Protein AF-A0A943TFS9-F1 (afdb_monomer_lite)

Structure (mmCIF, N/CA/C/O backbone):
data_AF-A0A943TFS9-F1
#
_entry.id   AF-A0A943TFS9-F1
#
loop_
_atom_site.group_PDB
_atom_site.id
_atom_site.type_symbol
_atom_site.label_atom_id
_atom_site.label_alt_id
_atom_site.label_comp_id
_atom_site.label_asym_id
_atom_site.label_entity_id
_atom_site.label_seq_id
_atom_site.pdbx_PDB_ins_code
_atom_site.Cartn_x
_atom_site.Cartn_y
_atom_site.Cartn_z
_atom_site.occupancy
_atom_site.B_iso_or_equiv
_atom_site.auth_seq_id
_atom_site.auth_comp_id
_atom_site.auth_asym_id
_atom_site.auth_atom_id
_atom_site.pdbx_PDB_model_num
ATOM 1 N N . MET A 1 1 ? 9.683 11.156 -28.772 1.00 62.50 1 MET A N 1
ATOM 2 C CA . MET A 1 1 ? 9.077 10.269 -27.764 1.00 62.50 1 MET A CA 1
ATOM 3 C C . MET A 1 1 ? 7.655 10.711 -27.452 1.00 62.50 1 MET A C 1
ATOM 5 O O . MET A 1 1 ? 6.777 9.865 -27.437 1.00 62.50 1 MET A O 1
ATOM 9 N N . ASP A 1 2 ? 7.411 12.013 -27.311 1.00 65.38 2 ASP A N 1
ATOM 10 C CA . ASP A 1 2 ? 6.083 12.577 -27.011 1.00 65.38 2 ASP A CA 1
ATOM 11 C C . ASP A 1 2 ? 4.994 12.104 -27.998 1.00 65.38 2 ASP A C 1
ATOM 13 O O . ASP A 1 2 ? 3.916 11.679 -27.593 1.00 65.38 2 ASP A O 1
ATOM 17 N N . SER A 1 3 ? 5.341 11.977 -29.285 1.00 72.06 3 SER A N 1
ATOM 18 C CA . SER A 1 3 ? 4.453 11.429 -30.320 1.00 72.06 3 SER A CA 1
ATOM 19 C C . SER A 1 3 ? 4.057 9.953 -30.141 1.00 72.06 3 SER A C 1
ATOM 21 O O . SER A 1 3 ? 3.018 9.548 -30.659 1.00 72.06 3 SER A O 1
ATOM 23 N N . ILE A 1 4 ? 4.856 9.135 -29.441 1.00 74.06 4 ILE A N 1
ATOM 24 C CA . ILE A 1 4 ? 4.541 7.720 -29.160 1.00 74.06 4 ILE A CA 1
ATOM 25 C C . ILE A 1 4 ? 3.377 7.645 -28.170 1.00 74.06 4 ILE A C 1
ATOM 27 O O . ILE A 1 4 ? 2.452 6.857 -28.368 1.00 74.06 4 ILE A O 1
ATOM 31 N N . PHE A 1 5 ? 3.396 8.500 -27.147 1.00 70.88 5 PHE A N 1
ATOM 32 C CA . PHE A 1 5 ? 2.339 8.579 -26.143 1.00 70.88 5 PHE A CA 1
ATOM 33 C C . PHE A 1 5 ? 1.088 9.268 -26.694 1.00 70.88 5 PHE A C 1
ATOM 35 O O . PHE A 1 5 ? -0.005 8.714 -26.574 1.00 70.88 5 PHE A O 1
ATOM 42 N N . GLU A 1 6 ? 1.241 10.394 -27.400 1.00 74.19 6 GLU A N 1
ATOM 43 C CA . GLU A 1 6 ? 0.126 11.111 -28.042 1.00 74.19 6 GLU A CA 1
ATOM 44 C C . GLU A 1 6 ? -0.644 10.228 -29.033 1.00 74.19 6 GLU A C 1
ATOM 46 O O . GLU A 1 6 ? -1.874 10.232 -29.059 1.00 74.19 6 GLU A O 1
ATOM 51 N N . LYS A 1 7 ? 0.071 9.422 -29.829 1.00 80.56 7 LYS A N 1
ATOM 52 C CA . LYS A 1 7 ? -0.532 8.515 -30.819 1.00 80.56 7 LYS A CA 1
ATOM 53 C C . LYS A 1 7 ? -0.856 7.127 -30.263 1.00 80.56 7 LYS A C 1
ATOM 55 O O . LYS A 1 7 ? -1.287 6.265 -31.026 1.00 80.56 7 LYS A O 1
ATOM 60 N N . ARG A 1 8 ? -0.657 6.893 -28.959 1.00 72.81 8 ARG A N 1
ATOM 61 C CA . ARG A 1 8 ? -0.873 5.600 -28.278 1.00 72.81 8 ARG A CA 1
ATOM 62 C C . ARG A 1 8 ? -0.138 4.421 -28.934 1.00 72.81 8 ARG A C 1
ATOM 64 O O . ARG A 1 8 ? -0.613 3.289 -28.908 1.00 72.81 8 ARG A O 1
ATOM 71 N N . LEU A 1 9 ? 1.044 4.663 -29.492 1.00 81.75 9 LEU A N 1
ATOM 72 C CA . LEU A 1 9 ? 1.883 3.654 -30.147 1.00 81.75 9 LEU A CA 1
ATOM 73 C C . LEU A 1 9 ? 2.786 2.927 -29.139 1.00 81.75 9 LEU A C 1
ATOM 75 O O . LEU A 1 9 ? 3.976 2.739 -29.375 1.00 81.75 9 LEU A O 1
ATOM 79 N N . LEU A 1 10 ? 2.223 2.524 -28.000 1.00 78.75 10 LEU A N 1
ATOM 80 C CA . LEU A 1 10 ? 2.970 1.995 -26.851 1.00 78.75 10 LEU A CA 1
ATOM 81 C C . LEU A 1 10 ? 3.773 0.725 -27.181 1.00 78.75 10 LEU A C 1
ATOM 83 O O . LEU A 1 10 ? 4.845 0.510 -26.627 1.00 78.75 10 LEU A O 1
ATOM 87 N N . ILE A 1 11 ? 3.320 -0.054 -28.168 1.00 80.81 11 ILE A N 1
ATOM 88 C CA . ILE A 1 11 ? 4.033 -1.226 -28.704 1.00 80.81 11 ILE A CA 1
ATOM 89 C C . ILE A 1 11 ? 5.438 -0.900 -29.241 1.00 80.81 11 ILE A C 1
ATOM 91 O O . ILE A 1 11 ? 6.271 -1.787 -29.393 1.00 80.81 11 ILE A O 1
ATOM 95 N N . LEU A 1 12 ? 5.726 0.374 -29.526 1.00 86.12 12 LEU A N 1
ATOM 96 C CA . LEU A 1 12 ? 7.039 0.823 -29.984 1.00 86.12 12 LEU A CA 1
ATOM 97 C C . LEU A 1 12 ? 8.022 1.089 -28.836 1.00 86.12 12 LEU A C 1
ATOM 99 O O . LEU A 1 12 ? 9.213 1.247 -29.102 1.00 86.12 12 LEU A O 1
ATOM 103 N N . LEU A 1 13 ? 7.562 1.146 -27.581 1.00 84.94 13 LEU A N 1
ATOM 104 C CA . LEU A 1 13 ? 8.415 1.426 -26.422 1.00 84.94 13 LEU A CA 1
ATOM 105 C C . LEU A 1 13 ? 9.492 0.345 -26.211 1.00 84.94 13 LEU A C 1
ATOM 107 O O . LEU A 1 13 ? 10.664 0.722 -26.137 1.00 84.94 13 LEU A O 1
ATOM 111 N N . PRO A 1 14 ? 9.174 -0.969 -26.237 1.00 85.88 14 PRO A N 1
ATOM 112 C CA . PRO A 1 14 ? 10.190 -2.023 -26.157 1.00 85.88 14 PRO A CA 1
ATOM 113 C C . PRO A 1 14 ? 11.252 -1.912 -27.261 1.00 85.88 14 PRO A C 1
ATOM 115 O O . PRO A 1 14 ? 12.450 -2.001 -27.002 1.00 85.88 14 PRO A O 1
ATOM 118 N N . TYR A 1 15 ? 10.826 -1.633 -28.498 1.00 87.19 15 TYR A N 1
ATOM 119 C CA . TYR A 1 15 ? 11.738 -1.447 -29.629 1.00 87.19 15 TYR A CA 1
ATOM 120 C C . TYR A 1 15 ? 12.644 -0.220 -29.449 1.00 87.19 15 TYR A C 1
ATOM 122 O O . TYR A 1 15 ? 13.832 -0.252 -29.783 1.00 87.19 15 TYR A O 1
ATOM 130 N N . HIS A 1 16 ? 12.100 0.869 -28.900 1.00 84.62 16 HIS A N 1
ATOM 131 C CA . HIS A 1 16 ? 12.854 2.095 -28.664 1.00 84.62 16 HIS A CA 1
ATOM 132 C C . HIS A 1 16 ? 14.015 1.875 -27.688 1.00 84.62 16 HIS A C 1
ATOM 134 O O . HIS A 1 16 ? 15.099 2.429 -27.903 1.00 84.62 16 HIS A O 1
ATOM 140 N N . ILE A 1 17 ? 13.788 1.048 -26.669 1.00 84.44 17 ILE A N 1
ATOM 141 C CA . ILE A 1 17 ? 14.788 0.625 -25.693 1.00 84.44 17 ILE A CA 1
ATOM 142 C C . ILE A 1 17 ? 15.797 -0.347 -26.311 1.00 84.44 17 ILE A C 1
ATOM 144 O O . ILE A 1 17 ? 17.005 -0.136 -26.201 1.00 84.44 17 ILE A O 1
ATOM 148 N N . LEU A 1 18 ? 15.324 -1.377 -27.014 1.00 85.25 18 LEU A N 1
ATOM 149 C CA . LEU A 1 18 ? 16.184 -2.413 -27.592 1.00 85.25 18 LEU A CA 1
ATOM 150 C C . LEU A 1 18 ? 17.233 -1.833 -28.555 1.00 85.25 18 LEU A C 1
ATOM 152 O O . LEU A 1 18 ? 18.357 -2.319 -28.635 1.00 85.25 18 LEU A O 1
ATOM 156 N N . ARG A 1 19 ? 16.921 -0.721 -29.230 1.00 86.00 19 ARG A N 1
ATOM 157 C CA . ARG A 1 19 ? 17.861 -0.003 -30.108 1.00 86.00 19 ARG A CA 1
ATOM 158 C C . ARG A 1 19 ? 19.191 0.367 -29.427 1.00 86.00 19 ARG A C 1
ATOM 160 O O . ARG A 1 19 ? 20.197 0.537 -30.119 1.00 86.00 19 ARG A O 1
ATOM 167 N N . TYR A 1 20 ? 19.217 0.506 -28.103 1.00 83.38 20 TYR A N 1
ATOM 168 C CA . TYR A 1 20 ? 20.430 0.825 -27.349 1.00 83.38 20 TYR A CA 1
ATOM 169 C C . TYR A 1 20 ? 21.359 -0.386 -27.133 1.00 83.38 20 TYR A C 1
ATOM 171 O O . TYR A 1 20 ? 22.524 -0.187 -26.794 1.00 83.38 20 TYR A O 1
ATOM 179 N N . GLU A 1 21 ? 20.916 -1.615 -27.408 1.00 82.56 21 GLU A N 1
ATOM 180 C CA . GLU A 1 21 ? 21.680 -2.858 -27.214 1.00 82.56 21 GLU A CA 1
ATOM 181 C C . GLU A 1 21 ? 23.039 -2.854 -27.925 1.00 82.56 21 GLU A C 1
ATOM 183 O O . GLU A 1 21 ? 24.086 -3.031 -27.301 1.00 82.56 21 GLU A O 1
ATOM 188 N N . SER A 1 22 ? 23.035 -2.602 -29.237 1.00 78.88 22 SER A N 1
ATOM 189 C CA . SER A 1 22 ? 24.259 -2.582 -30.052 1.00 78.88 22 SER A CA 1
ATOM 190 C C . SER A 1 22 ? 25.259 -1.526 -29.579 1.00 78.88 22 SER A C 1
ATOM 192 O O . SER A 1 22 ? 26.463 -1.652 -29.790 1.00 78.88 22 SER A O 1
ATOM 194 N N . PHE A 1 23 ? 24.770 -0.477 -28.925 1.00 76.62 23 PHE A N 1
ATOM 195 C CA . PHE A 1 23 ? 25.596 0.587 -28.392 1.00 76.62 23 PHE A CA 1
ATOM 196 C C . PHE A 1 23 ? 26.192 0.224 -27.026 1.00 76.62 23 PHE A C 1
ATOM 198 O O . PHE A 1 23 ? 27.392 0.410 -26.816 1.00 76.62 23 PHE A O 1
ATOM 205 N N . LEU A 1 24 ? 25.380 -0.331 -26.126 1.00 73.56 24 LEU A N 1
ATOM 206 C CA . LEU A 1 24 ? 25.802 -0.720 -24.782 1.00 73.56 24 LEU A CA 1
ATOM 207 C C . LEU A 1 24 ? 26.811 -1.873 -24.812 1.00 73.56 24 LEU A C 1
ATOM 209 O O . LEU A 1 24 ? 27.802 -1.823 -24.089 1.00 73.56 24 LEU A O 1
ATOM 213 N N . LYS A 1 25 ? 26.629 -2.849 -25.712 1.00 72.94 25 LYS A N 1
ATOM 214 C CA . LYS A 1 25 ? 27.545 -3.992 -25.876 1.00 72.94 25 LYS A CA 1
ATOM 215 C C . LYS A 1 25 ? 28.954 -3.606 -26.337 1.00 72.94 25 LYS A C 1
ATOM 217 O O . LYS A 1 25 ? 29.895 -4.343 -26.073 1.00 72.94 25 LYS A O 1
ATOM 222 N N . ASN A 1 26 ? 29.106 -2.474 -27.026 1.00 66.25 26 ASN A N 1
ATOM 223 C CA . ASN A 1 26 ? 30.372 -2.089 -27.653 1.00 66.25 26 ASN A CA 1
ATOM 224 C C . ASN A 1 26 ? 31.163 -1.034 -26.865 1.00 66.25 26 ASN A C 1
ATOM 226 O O . ASN A 1 26 ? 32.368 -0.912 -27.074 1.00 66.25 26 ASN A O 1
ATOM 230 N N . SER A 1 27 ? 30.529 -0.235 -25.995 1.00 59.44 27 SER A N 1
ATOM 231 C CA . SER A 1 27 ? 31.216 0.779 -25.176 1.00 59.44 27 SER A CA 1
ATOM 232 C C . SER A 1 27 ? 30.325 1.317 -24.048 1.00 59.44 27 SER A C 1
ATOM 234 O O . SER A 1 27 ? 29.652 2.335 -24.225 1.00 59.44 27 SER A O 1
ATOM 236 N N . CYS A 1 28 ? 30.404 0.741 -22.843 1.00 59.44 28 CYS A N 1
ATOM 237 C CA . CYS A 1 28 ? 29.795 1.353 -21.648 1.00 59.44 28 CYS A CA 1
ATOM 238 C C . CYS A 1 28 ? 30.398 2.725 -21.271 1.00 59.44 28 CYS A C 1
ATOM 240 O O . CYS A 1 28 ? 29.845 3.441 -20.441 1.00 59.44 28 CYS A O 1
ATOM 242 N N . SER A 1 29 ? 31.502 3.130 -21.906 1.00 60.69 29 SER A N 1
ATOM 243 C CA . SER A 1 29 ? 32.194 4.402 -21.659 1.00 60.69 29 SER A CA 1
ATOM 244 C C . SER A 1 29 ? 31.600 5.607 -22.396 1.00 60.69 29 SER A C 1
ATOM 246 O O . SER A 1 29 ? 32.027 6.740 -22.169 1.00 60.69 29 SER A O 1
ATOM 248 N N . ASN A 1 30 ? 30.649 5.408 -23.314 1.00 66.75 30 ASN A N 1
ATOM 249 C CA . ASN A 1 30 ? 30.132 6.499 -24.135 1.00 66.75 30 ASN A CA 1
ATOM 250 C C . ASN A 1 30 ? 28.921 7.172 -23.451 1.00 66.75 30 ASN A C 1
ATOM 252 O O . ASN A 1 30 ? 27.755 6.817 -23.626 1.00 66.75 30 ASN A O 1
ATOM 256 N N . SER A 1 31 ? 29.242 8.166 -22.620 1.00 68.12 31 SER A N 1
ATOM 257 C CA . SER A 1 31 ? 28.328 8.813 -21.670 1.00 68.12 31 SER A CA 1
ATOM 258 C C . SER A 1 31 ? 27.097 9.468 -22.303 1.00 68.12 31 SER A C 1
ATOM 260 O O . SER A 1 31 ? 26.024 9.436 -21.715 1.00 68.12 31 SER A O 1
ATOM 262 N N . LYS A 1 32 ? 27.192 10.026 -23.518 1.00 78.56 32 LYS A N 1
ATOM 263 C CA . LYS A 1 32 ? 26.085 10.802 -24.116 1.00 78.56 32 LYS A CA 1
ATOM 264 C C . LYS A 1 32 ? 24.843 9.964 -24.423 1.00 78.56 32 LYS A C 1
ATOM 266 O O . LYS A 1 32 ? 23.731 10.358 -24.094 1.00 78.56 32 LYS A O 1
ATOM 271 N N . LYS A 1 33 ? 25.025 8.814 -25.070 1.00 76.25 33 LYS A N 1
ATOM 272 C CA . LYS A 1 33 ? 23.915 7.913 -25.430 1.00 76.25 33 LYS A CA 1
ATOM 273 C C . LYS A 1 33 ? 23.389 7.146 -24.218 1.00 76.25 33 LYS A C 1
ATOM 275 O O . LYS A 1 33 ? 22.223 6.773 -24.200 1.00 76.25 33 LYS A O 1
ATOM 280 N N . LEU A 1 34 ? 24.231 6.954 -23.205 1.00 77.31 34 LEU A N 1
ATOM 281 C CA . LEU A 1 34 ? 23.817 6.418 -21.918 1.00 77.31 34 LEU A CA 1
ATOM 282 C C . LEU A 1 34 ? 22.899 7.390 -21.165 1.00 77.31 34 LEU A C 1
ATOM 284 O O . LEU A 1 34 ? 21.832 6.994 -20.711 1.00 77.31 34 LEU A O 1
ATOM 288 N N . GLU A 1 35 ? 23.270 8.667 -21.066 1.00 80.69 35 GLU A N 1
ATOM 289 C CA . GLU A 1 35 ? 22.381 9.675 -20.471 1.00 80.69 35 GLU A CA 1
ATOM 290 C C . GLU A 1 35 ? 21.074 9.798 -21.261 1.00 80.69 35 GLU A C 1
ATOM 292 O O . GLU A 1 35 ? 20.006 9.979 -20.679 1.00 80.69 35 GLU A O 1
ATOM 297 N N . GLN A 1 36 ? 21.136 9.632 -22.586 1.00 83.81 36 GLN A N 1
ATOM 298 C CA . GLN A 1 36 ? 19.945 9.593 -23.427 1.00 83.81 36 GLN A CA 1
ATOM 299 C C . GLN A 1 36 ? 19.053 8.382 -23.119 1.00 83.81 36 GLN A C 1
ATOM 301 O O . GLN A 1 36 ? 17.847 8.557 -22.993 1.00 83.81 36 GLN A O 1
ATOM 306 N N . LEU A 1 37 ? 19.629 7.189 -22.934 1.00 83.06 37 LEU A N 1
ATOM 307 C CA . LEU A 1 37 ? 18.905 5.995 -22.489 1.00 83.06 37 LEU A CA 1
ATOM 308 C C . LEU A 1 37 ? 18.208 6.239 -21.148 1.00 83.06 37 LEU A C 1
ATOM 310 O O . LEU A 1 37 ? 17.017 5.983 -21.034 1.00 83.06 37 LEU A O 1
ATOM 314 N N . LEU A 1 38 ? 18.926 6.764 -20.152 1.00 81.50 38 LEU A N 1
ATOM 315 C CA . LEU A 1 38 ? 18.367 7.026 -18.821 1.00 81.50 38 LEU A CA 1
ATOM 316 C C . LEU A 1 38 ? 17.249 8.074 -18.867 1.00 81.50 38 LEU A C 1
ATOM 318 O O . LEU A 1 38 ? 16.211 7.895 -18.235 1.00 81.50 38 LEU A O 1
ATOM 322 N N . THR A 1 39 ? 17.435 9.136 -19.653 1.00 85.25 39 THR A N 1
ATOM 323 C CA . THR A 1 39 ? 16.411 10.166 -19.876 1.00 85.25 39 THR A CA 1
ATOM 324 C C . THR A 1 39 ? 15.184 9.578 -20.565 1.00 85.25 39 THR A C 1
ATOM 326 O O . THR A 1 39 ? 14.052 9.899 -20.199 1.00 85.25 39 THR A O 1
ATOM 329 N N . ASP A 1 40 ? 15.397 8.721 -21.565 1.00 84.44 40 ASP A N 1
ATOM 330 C CA . ASP A 1 40 ? 14.301 8.088 -22.280 1.00 84.44 40 ASP A CA 1
ATOM 331 C C . ASP A 1 40 ? 13.532 7.137 -21.346 1.00 84.44 40 ASP A C 1
ATOM 333 O O . ASP A 1 40 ? 12.306 7.182 -21.275 1.00 84.44 40 ASP A O 1
ATOM 337 N N . TYR A 1 41 ? 14.244 6.354 -20.540 1.00 79.75 41 TYR A N 1
ATOM 338 C CA . TYR A 1 41 ? 13.651 5.508 -19.508 1.00 79.75 41 TYR A CA 1
ATOM 339 C C . TYR A 1 41 ? 12.801 6.301 -18.516 1.00 79.75 41 TYR A C 1
ATOM 341 O O . TYR A 1 41 ? 11.644 5.953 -18.298 1.00 79.75 41 TYR A O 1
ATOM 349 N N . GLN A 1 42 ? 13.327 7.399 -17.968 1.00 79.50 42 GLN A N 1
ATOM 350 C CA . GLN A 1 42 ? 12.589 8.247 -17.025 1.00 79.50 42 GLN A CA 1
ATOM 351 C C . GLN A 1 42 ? 11.285 8.775 -17.623 1.00 79.50 42 GLN A C 1
ATOM 353 O O . GLN A 1 42 ? 10.233 8.687 -16.992 1.00 79.50 42 GLN A O 1
ATOM 358 N N . LYS A 1 43 ? 11.332 9.292 -18.854 1.00 83.69 43 LYS A N 1
ATOM 359 C CA . LYS A 1 43 ? 10.137 9.814 -19.529 1.00 83.69 43 LYS A CA 1
ATOM 360 C C . LYS A 1 43 ? 9.112 8.721 -19.808 1.00 83.69 43 LYS A C 1
ATOM 362 O O . LYS A 1 43 ? 7.922 8.961 -19.625 1.00 83.69 43 LYS A O 1
ATOM 367 N N . ILE A 1 44 ? 9.563 7.540 -20.237 1.00 80.81 44 ILE A N 1
ATOM 368 C CA . ILE A 1 44 ? 8.678 6.400 -20.481 1.00 80.81 44 ILE A CA 1
ATOM 369 C C . ILE A 1 44 ? 7.988 5.994 -19.185 1.00 80.81 44 ILE A C 1
ATOM 371 O O . ILE A 1 44 ? 6.766 5.873 -19.158 1.00 80.81 44 ILE A O 1
ATOM 375 N N . SER A 1 45 ? 8.755 5.863 -18.108 1.00 75.19 45 SER A N 1
ATOM 376 C CA . SER A 1 45 ? 8.231 5.449 -16.815 1.00 75.19 45 SER A CA 1
ATOM 377 C C . SER A 1 45 ? 7.211 6.437 -16.258 1.00 75.19 45 SER A C 1
ATOM 379 O O . SER A 1 45 ? 6.087 6.052 -15.951 1.00 75.19 45 SER A O 1
ATOM 381 N N . SER A 1 46 ? 7.536 7.734 -16.239 1.00 77.06 46 SER A N 1
ATOM 382 C CA . SER A 1 46 ? 6.601 8.768 -15.781 1.00 77.06 46 SER A CA 1
ATOM 383 C C . SER A 1 46 ? 5.338 8.863 -16.641 1.00 77.06 46 SER A C 1
ATOM 385 O O . SER A 1 46 ? 4.262 9.159 -16.125 1.00 77.06 46 SER A O 1
ATOM 387 N N . ALA A 1 47 ? 5.438 8.624 -17.951 1.00 78.19 47 ALA A N 1
ATOM 388 C CA . ALA A 1 47 ? 4.269 8.615 -18.826 1.00 78.19 47 ALA A CA 1
ATOM 389 C C . ALA A 1 47 ? 3.381 7.380 -18.594 1.00 78.19 47 ALA A C 1
ATOM 391 O O . ALA A 1 47 ? 2.154 7.502 -18.597 1.00 78.19 47 ALA A O 1
ATOM 392 N N . LEU A 1 48 ? 3.978 6.205 -18.362 1.00 74.50 48 LEU A N 1
ATOM 393 C CA . LEU A 1 48 ? 3.243 4.977 -18.046 1.00 74.50 48 LEU A CA 1
ATOM 394 C C . LEU A 1 48 ? 2.544 5.083 -16.679 1.00 74.50 48 LEU A C 1
ATOM 396 O O . LEU A 1 48 ? 1.366 4.744 -16.597 1.00 74.50 48 LEU A O 1
ATOM 400 N N . GLU A 1 49 ? 3.189 5.658 -15.658 1.00 70.44 49 GLU A N 1
ATOM 401 C CA . GLU A 1 49 ? 2.583 5.943 -14.341 1.00 70.44 49 GLU A CA 1
ATOM 402 C C . GLU A 1 49 ? 1.363 6.870 -14.414 1.00 70.44 49 GLU A C 1
ATOM 404 O O . GLU A 1 49 ? 0.385 6.704 -13.689 1.00 70.44 49 GLU A O 1
ATOM 409 N N . GLN A 1 50 ? 1.389 7.874 -15.289 1.00 69.19 50 GLN A N 1
ATOM 410 C CA . GLN A 1 50 ? 0.234 8.759 -15.459 1.00 69.19 50 GLN A CA 1
ATOM 411 C C . GLN A 1 50 ? -0.945 8.039 -16.131 1.00 69.19 50 GLN A C 1
ATOM 413 O O . GLN A 1 50 ? -2.097 8.412 -15.903 1.00 69.19 50 GLN A O 1
ATOM 418 N N . CYS A 1 51 ? -0.676 6.990 -16.915 1.00 64.69 51 CYS A N 1
ATOM 419 C CA . CYS A 1 51 ? -1.693 6.204 -17.614 1.00 64.69 51 CYS A CA 1
ATOM 420 C C . CYS A 1 51 ? -2.302 5.071 -16.767 1.00 64.69 51 CYS A C 1
ATOM 422 O O . CYS A 1 51 ? -3.399 4.616 -17.091 1.00 64.69 51 CYS A O 1
ATOM 424 N N . THR A 1 52 ? -1.637 4.607 -15.701 1.00 58.88 52 THR A N 1
ATOM 425 C CA . THR A 1 52 ? -2.110 3.487 -14.855 1.00 58.88 52 THR A CA 1
ATOM 426 C C . THR A 1 52 ? -3.288 3.843 -13.943 1.00 58.88 52 THR A C 1
ATOM 428 O O . THR A 1 52 ? -3.918 2.946 -13.393 1.00 58.88 52 THR A O 1
ATOM 431 N N . ASN A 1 53 ? -3.643 5.127 -13.809 1.00 58.22 53 ASN A N 1
ATOM 432 C CA . ASN A 1 53 ? -4.821 5.566 -13.045 1.00 58.22 53 ASN A CA 1
ATOM 433 C C . ASN A 1 53 ? -6.161 5.251 -13.739 1.00 58.22 53 ASN A C 1
ATOM 435 O O . ASN A 1 53 ? -7.207 5.243 -13.085 1.00 58.22 53 ASN A O 1
ATOM 439 N N . ASP A 1 54 ? -6.142 4.983 -15.047 1.00 56.72 54 ASP A N 1
ATOM 440 C CA . ASP A 1 54 ? -7.293 4.461 -15.779 1.00 56.72 54 ASP A CA 1
ATOM 441 C C . ASP A 1 54 ? -7.288 2.928 -15.710 1.00 56.72 54 ASP A C 1
ATOM 443 O O . ASP A 1 54 ? -6.234 2.308 -15.755 1.00 56.72 54 ASP A O 1
ATOM 447 N N . LYS A 1 55 ? -8.474 2.305 -15.651 1.00 53.47 55 LYS A N 1
ATOM 448 C CA . LYS A 1 55 ? -8.762 0.855 -15.483 1.00 53.47 55 LYS A CA 1
ATOM 449 C C . LYS A 1 55 ? -8.174 -0.108 -16.554 1.00 53.47 55 LYS A C 1
ATOM 451 O O . LYS A 1 55 ? -8.780 -1.129 -16.868 1.00 53.47 55 LYS A O 1
ATOM 456 N N . LYS A 1 56 ? -7.028 0.203 -17.160 1.00 56.12 56 LYS A N 1
ATOM 457 C CA . LYS A 1 56 ? -6.255 -0.590 -18.130 1.00 56.12 56 LYS A CA 1
ATOM 458 C C . LYS A 1 56 ? -4.983 -1.172 -17.497 1.00 56.12 56 LYS A C 1
ATOM 460 O O . LYS A 1 56 ? -3.942 -1.241 -18.141 1.00 56.12 56 LYS A O 1
ATOM 465 N N . SER A 1 57 ? -5.067 -1.572 -16.235 1.00 60.22 57 SER A N 1
ATOM 466 C CA . SER A 1 57 ? -3.921 -1.879 -15.380 1.00 60.22 57 SER A CA 1
ATOM 467 C C . SER A 1 57 ? -2.991 -2.965 -15.925 1.00 60.22 57 SER A C 1
ATOM 469 O O . SER A 1 57 ? -1.783 -2.797 -15.855 1.00 60.22 57 SER A O 1
ATOM 471 N N . THR A 1 58 ? -3.493 -4.016 -16.571 1.00 66.56 58 THR A N 1
ATOM 472 C CA . THR A 1 58 ? -2.645 -5.140 -17.012 1.00 66.56 58 THR A CA 1
ATOM 473 C C . THR A 1 58 ? -1.699 -4.806 -18.164 1.00 66.56 58 THR A C 1
ATOM 475 O O . THR A 1 58 ? -0.506 -5.027 -18.038 1.00 66.56 58 THR A O 1
ATOM 478 N N . LEU A 1 59 ? -2.177 -4.204 -19.259 1.00 72.56 59 LEU A N 1
ATOM 479 C CA . LEU A 1 59 ? -1.331 -3.959 -20.440 1.00 72.56 59 LEU A CA 1
ATOM 480 C C . LEU A 1 59 ? -0.168 -2.991 -20.152 1.00 72.56 59 LEU A C 1
ATOM 482 O O . LEU A 1 59 ? 0.913 -3.126 -20.723 1.00 72.56 59 LEU A O 1
ATOM 486 N N . TYR A 1 60 ? -0.399 -1.988 -19.303 1.00 73.81 60 TYR A N 1
ATOM 487 C CA . TYR A 1 60 ? 0.645 -1.041 -18.912 1.00 73.81 60 TYR A CA 1
ATOM 488 C C . TYR A 1 60 ? 1.656 -1.686 -17.965 1.00 73.81 60 TYR A C 1
ATOM 490 O O . TYR A 1 60 ? 2.848 -1.462 -18.146 1.00 73.81 60 TYR A O 1
ATOM 498 N N . ILE A 1 61 ? 1.192 -2.518 -17.026 1.00 71.12 61 ILE A N 1
ATOM 499 C CA . ILE A 1 61 ? 2.062 -3.314 -16.153 1.00 71.12 61 ILE A CA 1
ATOM 500 C C . ILE A 1 61 ? 2.926 -4.259 -16.997 1.00 71.12 61 ILE A C 1
ATOM 502 O O . ILE A 1 61 ? 4.147 -4.191 -16.903 1.00 71.12 61 ILE A O 1
ATOM 506 N N . ASP A 1 62 ? 2.321 -5.035 -17.901 1.00 76.38 62 ASP A N 1
ATOM 507 C CA . ASP A 1 62 ? 3.038 -5.964 -18.783 1.00 76.38 62 ASP A CA 1
ATOM 508 C C . ASP A 1 62 ? 4.087 -5.237 -19.643 1.00 76.38 62 ASP A C 1
ATOM 510 O O . ASP A 1 62 ? 5.186 -5.745 -19.866 1.00 76.38 62 ASP A O 1
ATOM 514 N N . MET A 1 63 ? 3.781 -4.020 -20.113 1.00 78.19 63 MET A N 1
ATOM 515 C CA . MET A 1 63 ? 4.746 -3.210 -20.860 1.00 78.19 63 MET A CA 1
ATOM 516 C C . MET A 1 63 ? 5.888 -2.672 -20.002 1.00 78.19 63 MET A C 1
ATOM 518 O O . MET A 1 63 ? 7.013 -2.627 -20.495 1.00 78.19 63 MET A O 1
ATOM 522 N N . ILE A 1 64 ? 5.630 -2.269 -18.756 1.00 75.75 64 ILE A N 1
ATOM 523 C CA . ILE A 1 64 ? 6.688 -1.862 -17.821 1.00 75.75 64 ILE A CA 1
ATOM 524 C C . ILE A 1 64 ? 7.618 -3.050 -17.570 1.00 75.75 64 ILE A C 1
ATOM 526 O O . ILE A 1 64 ? 8.822 -2.924 -17.789 1.00 75.75 64 ILE A O 1
ATOM 530 N N . THR A 1 65 ? 7.060 -4.217 -17.236 1.00 77.12 65 THR A N 1
ATOM 531 C CA . THR A 1 65 ? 7.828 -5.447 -16.999 1.00 77.12 65 THR A CA 1
ATOM 532 C C . THR A 1 65 ? 8.659 -5.842 -18.219 1.00 77.12 65 THR A C 1
ATOM 534 O O . THR A 1 65 ? 9.853 -6.101 -18.099 1.00 77.12 65 THR A O 1
ATOM 537 N N . LEU A 1 66 ? 8.084 -5.803 -19.424 1.00 82.69 66 LEU A N 1
ATOM 538 C CA . LEU A 1 66 ? 8.827 -6.102 -20.652 1.00 82.69 66 LEU A CA 1
ATOM 539 C C . LEU A 1 66 ? 9.993 -5.125 -20.880 1.00 82.69 66 LEU A C 1
ATOM 541 O O . LEU A 1 66 ? 11.072 -5.515 -21.325 1.00 82.69 66 LEU A O 1
ATOM 545 N N . ILE A 1 67 ? 9.787 -3.841 -20.594 1.00 81.19 67 ILE A N 1
ATOM 546 C CA . ILE A 1 67 ? 10.823 -2.813 -20.729 1.00 81.19 67 ILE A CA 1
ATOM 547 C C . ILE A 1 67 ? 11.948 -3.016 -19.702 1.00 81.19 67 ILE A C 1
ATOM 549 O O . ILE A 1 67 ? 13.106 -2.735 -20.024 1.00 81.19 67 ILE A O 1
ATOM 553 N N . GLU A 1 68 ? 11.640 -3.519 -18.506 1.00 77.69 68 GLU A N 1
ATOM 554 C CA . GLU A 1 68 ? 12.621 -3.900 -17.480 1.00 77.69 68 GLU A CA 1
ATOM 555 C C . GLU A 1 68 ? 13.455 -5.107 -17.901 1.00 77.69 68 GLU A C 1
ATOM 557 O O . GLU A 1 68 ? 14.684 -5.046 -17.847 1.00 77.69 68 GLU A O 1
ATOM 562 N N . GLU A 1 69 ? 12.809 -6.168 -18.384 1.00 81.44 69 GLU A N 1
ATOM 563 C CA . GLU A 1 69 ? 13.498 -7.372 -18.860 1.00 81.44 69 GLU A CA 1
ATOM 564 C C . GLU A 1 69 ? 14.438 -7.054 -20.027 1.00 81.44 69 GLU A C 1
ATOM 566 O O . GLU A 1 69 ? 15.584 -7.511 -20.063 1.00 81.44 69 GLU A O 1
ATOM 571 N N . ILE A 1 70 ? 13.991 -6.210 -20.963 1.00 82.69 70 ILE A N 1
ATOM 572 C CA . ILE A 1 70 ? 14.847 -5.738 -22.054 1.00 82.69 70 ILE A CA 1
ATOM 573 C C . ILE A 1 70 ? 16.009 -4.916 -21.494 1.00 82.69 70 ILE A C 1
ATOM 575 O O . ILE A 1 70 ? 17.134 -5.097 -21.952 1.00 82.69 70 ILE A O 1
ATOM 579 N N . ALA A 1 71 ? 15.781 -4.048 -20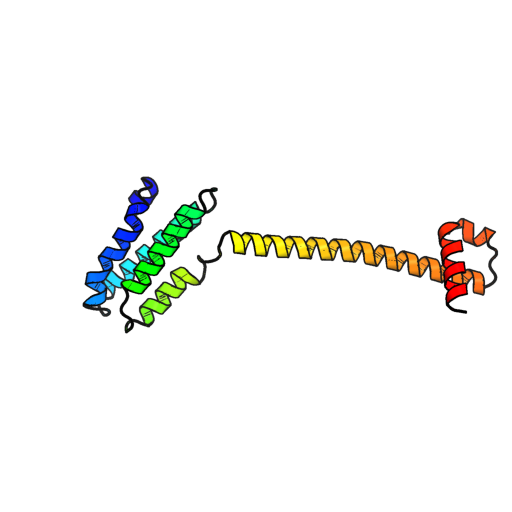.505 1.00 78.69 71 ALA A N 1
ATOM 580 C CA . ALA A 1 71 ? 16.844 -3.262 -19.878 1.00 78.69 71 ALA A CA 1
ATOM 581 C C . ALA A 1 71 ? 17.942 -4.145 -19.281 1.00 78.69 71 ALA A C 1
ATOM 583 O O . ALA A 1 71 ? 19.130 -3.926 -19.534 1.00 78.69 71 ALA A O 1
ATOM 584 N N . ASP A 1 72 ? 17.534 -5.142 -18.496 1.00 80.44 72 ASP A N 1
ATOM 585 C CA . ASP A 1 72 ? 18.448 -6.074 -17.842 1.00 80.44 72 ASP A CA 1
ATOM 586 C C . ASP A 1 72 ? 19.212 -6.914 -18.873 1.00 80.44 72 ASP A C 1
ATOM 588 O O . ASP A 1 72 ? 20.396 -7.197 -18.692 1.00 80.44 72 ASP A O 1
ATOM 592 N N . HIS A 1 73 ? 18.571 -7.232 -20.003 1.00 83.44 73 HIS A N 1
ATOM 593 C CA . HIS A 1 73 ? 19.205 -7.930 -21.115 1.00 83.44 73 HIS A CA 1
ATOM 594 C C . HIS A 1 73 ? 20.243 -7.080 -21.867 1.00 83.44 73 HIS A C 1
ATOM 596 O O . HIS A 1 73 ? 21.318 -7.576 -22.216 1.00 83.44 73 HIS A O 1
ATOM 602 N N . ILE A 1 74 ? 19.933 -5.814 -22.168 1.00 81.56 74 ILE A N 1
ATOM 603 C CA . ILE A 1 74 ? 20.787 -4.971 -23.021 1.00 81.56 74 ILE A CA 1
ATOM 604 C C . ILE A 1 74 ? 21.973 -4.353 -22.275 1.00 81.56 74 ILE A C 1
ATOM 606 O O . ILE A 1 74 ? 22.944 -3.962 -22.926 1.00 81.56 74 ILE A O 1
ATOM 610 N N . ILE A 1 75 ? 21.903 -4.226 -20.944 1.00 78.75 75 ILE A N 1
ATOM 611 C CA . ILE A 1 75 ? 22.961 -3.620 -20.127 1.00 78.75 75 ILE A CA 1
ATOM 612 C C . ILE A 1 75 ? 24.003 -4.684 -19.748 1.00 78.75 75 ILE A C 1
ATOM 614 O O . ILE A 1 75 ? 23.681 -5.628 -19.023 1.00 78.75 75 ILE A O 1
ATOM 618 N N . PRO A 1 76 ? 25.274 -4.527 -20.166 1.00 80.38 76 PRO A N 1
ATOM 619 C CA . PRO A 1 76 ? 26.336 -5.448 -19.785 1.00 80.38 76 PRO A CA 1
ATOM 620 C C . PRO A 1 76 ? 26.536 -5.521 -18.264 1.00 80.38 76 PRO A C 1
ATOM 622 O O . PRO A 1 76 ? 26.393 -4.529 -17.542 1.00 80.38 76 PRO A O 1
ATOM 625 N N . LYS A 1 77 ? 26.874 -6.715 -17.764 1.00 77.75 77 LYS A N 1
ATOM 626 C CA . LYS A 1 77 ? 26.994 -6.995 -16.319 1.00 77.75 77 LYS A CA 1
ATOM 627 C C . LYS A 1 77 ? 28.112 -6.204 -15.636 1.00 77.75 77 LYS A C 1
ATOM 629 O O . LYS A 1 77 ? 28.017 -5.925 -14.449 1.00 77.75 77 LYS A O 1
ATOM 634 N N . ASP A 1 78 ? 29.140 -5.830 -16.382 1.00 76.62 78 ASP A N 1
ATOM 635 C CA . ASP A 1 78 ? 30.279 -5.015 -15.957 1.00 76.62 78 ASP A CA 1
ATOM 636 C C . ASP A 1 78 ? 29.928 -3.529 -15.756 1.00 76.62 78 ASP A C 1
ATOM 638 O O . ASP A 1 78 ? 30.721 -2.766 -15.202 1.00 76.62 78 ASP A O 1
ATOM 642 N N . CYS A 1 79 ? 28.719 -3.104 -16.135 1.00 75.06 79 CYS A N 1
ATOM 643 C CA . CYS A 1 79 ? 28.285 -1.712 -16.061 1.00 75.06 79 CYS A CA 1
ATOM 644 C C . CYS A 1 79 ? 27.419 -1.448 -14.817 1.00 75.06 79 CYS A C 1
ATOM 646 O O . CYS A 1 79 ? 26.283 -0.977 -14.897 1.00 75.06 79 CYS A O 1
ATOM 648 N N . GLU A 1 80 ? 27.986 -1.734 -13.641 1.00 76.31 80 GLU A N 1
ATOM 649 C CA . GLU A 1 80 ? 27.307 -1.707 -12.335 1.00 76.31 80 GLU A CA 1
ATOM 650 C C . GLU A 1 80 ? 26.681 -0.341 -12.001 1.00 76.31 80 GLU A C 1
ATOM 652 O O . GLU A 1 80 ? 25.505 -0.266 -11.652 1.00 76.31 80 GLU A O 1
ATOM 657 N N . LYS A 1 81 ? 27.400 0.764 -12.252 1.00 77.00 81 LYS A N 1
ATOM 658 C CA . LYS A 1 81 ? 26.891 2.140 -12.052 1.00 77.00 81 LYS A CA 1
ATOM 659 C C . LYS A 1 81 ? 25.638 2.451 -12.878 1.00 77.00 81 LYS A C 1
ATOM 661 O O . LYS A 1 81 ? 24.823 3.286 -12.494 1.00 77.00 81 LYS A O 1
ATOM 666 N N . ILE A 1 82 ? 25.505 1.826 -14.049 1.00 76.81 82 ILE A N 1
ATOM 667 C CA . ILE A 1 82 ? 24.356 2.018 -14.940 1.00 76.81 82 ILE A CA 1
ATOM 668 C C . ILE A 1 82 ? 23.171 1.215 -14.422 1.00 76.81 82 ILE A C 1
ATOM 670 O O . ILE A 1 82 ? 22.066 1.747 -14.353 1.00 76.81 82 ILE A O 1
ATOM 674 N N . ARG A 1 83 ? 23.419 -0.035 -14.016 1.00 75.88 83 ARG A N 1
ATOM 675 C CA . ARG A 1 83 ? 22.410 -0.903 -13.400 1.00 75.88 83 ARG A CA 1
ATOM 676 C C . ARG A 1 83 ? 21.844 -0.278 -12.130 1.00 75.88 83 ARG A C 1
ATOM 678 O O . ARG A 1 83 ? 20.636 -0.292 -11.956 1.00 75.88 83 ARG A O 1
ATOM 685 N N . GLU A 1 84 ? 22.682 0.336 -11.299 1.00 77.62 84 GLU A N 1
ATOM 686 C CA . GLU A 1 84 ? 22.243 1.050 -10.096 1.00 77.62 84 GLU A CA 1
ATOM 687 C C . GLU A 1 84 ? 21.370 2.267 -10.437 1.00 77.62 84 GLU A C 1
ATOM 689 O O . GLU A 1 84 ? 20.267 2.415 -9.915 1.00 77.62 84 GLU A O 1
ATOM 694 N N . ARG A 1 85 ? 21.810 3.129 -11.367 1.00 77.00 85 ARG A N 1
ATOM 695 C CA . ARG A 1 85 ? 21.022 4.304 -11.785 1.00 77.00 85 ARG A CA 1
ATOM 696 C C . ARG A 1 85 ? 19.695 3.916 -12.426 1.00 77.00 85 ARG A C 1
ATOM 698 O O . ARG A 1 85 ? 18.689 4.566 -12.154 1.00 77.00 85 ARG A O 1
ATOM 705 N N . LEU A 1 86 ? 19.688 2.878 -13.257 1.00 75.81 86 LEU A N 1
ATOM 706 C CA . LEU A 1 86 ? 18.467 2.366 -13.862 1.00 75.81 86 LEU A CA 1
ATOM 707 C C . LEU A 1 86 ? 17.572 1.695 -12.813 1.00 75.81 86 LEU A C 1
ATOM 709 O O . LEU A 1 86 ? 16.380 1.966 -12.788 1.00 75.81 86 LEU A O 1
ATOM 713 N N . GLY A 1 87 ? 18.137 0.903 -11.902 1.00 70.69 87 GLY A N 1
ATOM 714 C CA . GLY A 1 87 ? 17.422 0.308 -10.774 1.00 70.69 87 GLY A CA 1
ATOM 715 C C . GLY A 1 87 ? 16.767 1.358 -9.877 1.00 70.69 87 GLY A C 1
ATOM 716 O O . GLY A 1 87 ? 15.636 1.171 -9.455 1.00 70.69 87 GLY A O 1
ATOM 717 N N . ASN A 1 88 ? 17.401 2.513 -9.670 1.00 73.06 88 ASN A N 1
ATOM 718 C CA . ASN A 1 88 ? 16.794 3.636 -8.947 1.00 73.06 88 ASN A CA 1
ATOM 719 C C . ASN A 1 88 ? 15.632 4.287 -9.718 1.00 73.06 88 ASN A C 1
ATOM 721 O O . ASN A 1 88 ? 14.677 4.759 -9.103 1.00 73.06 88 ASN A O 1
ATOM 725 N N . ILE A 1 89 ? 15.701 4.315 -11.053 1.00 70.31 89 ILE A N 1
ATOM 726 C CA . ILE A 1 89 ? 14.625 4.829 -11.915 1.00 70.31 89 ILE A CA 1
ATOM 727 C C . ILE A 1 89 ? 13.449 3.843 -11.962 1.00 70.31 89 ILE A C 1
ATOM 729 O O . ILE A 1 89 ? 12.307 4.282 -11.888 1.00 70.31 89 ILE A O 1
ATOM 733 N N . MET A 1 90 ? 13.723 2.539 -12.051 1.00 60.59 90 MET A N 1
ATOM 734 C CA . MET A 1 90 ? 12.708 1.497 -12.249 1.00 60.59 90 MET A CA 1
ATOM 735 C C . MET A 1 90 ? 12.149 0.958 -10.919 1.00 60.59 90 MET A C 1
ATOM 737 O O . MET A 1 90 ? 10.943 0.845 -10.759 1.00 60.59 90 MET A O 1
ATOM 741 N N . GLY A 1 91 ? 12.988 0.717 -9.908 1.00 59.12 91 GLY A N 1
ATOM 742 C CA . GLY A 1 91 ? 12.627 0.027 -8.661 1.00 59.12 91 GLY A CA 1
ATOM 743 C C . GLY A 1 91 ? 12.497 0.885 -7.398 1.00 59.12 91 GLY A C 1
ATOM 744 O O . GLY A 1 91 ? 12.208 0.347 -6.334 1.00 59.12 91 GLY A O 1
ATOM 745 N N . GLY A 1 92 ? 12.696 2.205 -7.476 1.00 53.19 92 GLY A N 1
ATOM 746 C CA . GLY A 1 92 ? 12.607 3.093 -6.304 1.00 53.19 92 GLY A CA 1
ATOM 747 C C . GLY A 1 92 ? 11.256 3.791 -6.105 1.00 53.19 92 GLY A C 1
ATOM 748 O O . GLY A 1 92 ? 10.968 4.271 -5.011 1.00 53.19 92 GLY A O 1
ATOM 749 N N . LYS A 1 93 ? 10.432 3.896 -7.156 1.00 50.22 93 LYS A N 1
ATOM 750 C CA . LYS A 1 93 ? 9.169 4.662 -7.114 1.00 50.22 93 LYS A CA 1
ATOM 751 C C . LYS A 1 93 ? 8.024 4.066 -7.947 1.00 50.22 93 LYS A C 1
ATOM 753 O O . LYS A 1 93 ? 6.877 4.414 -7.700 1.00 50.22 93 LYS A O 1
ATOM 758 N N . ILE A 1 94 ? 8.335 3.163 -8.884 1.00 47.47 94 ILE A N 1
ATOM 759 C CA . ILE A 1 94 ? 7.451 2.778 -10.006 1.00 47.47 94 ILE A CA 1
ATOM 760 C C . ILE A 1 94 ? 6.900 1.347 -9.858 1.00 47.47 94 ILE A C 1
ATOM 762 O O . ILE A 1 94 ? 5.868 1.012 -10.431 1.00 47.47 94 ILE A O 1
ATOM 766 N N . LEU A 1 95 ? 7.525 0.516 -9.018 1.00 52.16 95 LEU A N 1
ATOM 767 C CA . LEU A 1 95 ? 7.127 -0.878 -8.785 1.00 52.16 95 LEU A CA 1
ATOM 768 C C . LEU A 1 95 ? 6.033 -1.078 -7.728 1.00 52.16 95 LEU A C 1
ATOM 770 O O . LEU A 1 95 ? 5.749 -2.223 -7.392 1.00 52.16 95 LEU A O 1
ATOM 774 N N . GLN A 1 96 ? 5.397 -0.026 -7.201 1.00 54.78 96 GLN A N 1
ATOM 775 C CA . GLN A 1 96 ? 4.244 -0.265 -6.333 1.00 54.78 96 GLN A CA 1
ATOM 776 C C . GLN A 1 96 ? 3.062 -0.702 -7.206 1.00 54.78 96 GLN A C 1
ATOM 778 O O . GLN A 1 96 ? 2.365 0.125 -7.801 1.00 54.78 96 GLN A O 1
ATOM 783 N N . LEU A 1 97 ? 2.856 -2.018 -7.304 1.00 60.62 97 LEU A N 1
ATOM 784 C CA . LEU A 1 97 ? 1.740 -2.607 -8.041 1.00 60.62 97 LEU A CA 1
ATOM 785 C C . LEU A 1 97 ? 0.420 -2.004 -7.545 1.00 60.62 97 LEU A C 1
ATOM 787 O O . LEU A 1 97 ? 0.257 -1.687 -6.364 1.00 60.62 97 LEU A O 1
ATOM 791 N N . GLU A 1 98 ? -0.577 -1.900 -8.424 1.00 62.03 98 GLU A N 1
ATOM 792 C CA . GLU A 1 98 ? -1.906 -1.437 -8.007 1.00 62.03 98 GLU A CA 1
ATOM 793 C C . GLU A 1 98 ? -2.465 -2.309 -6.866 1.00 62.03 98 GLU A C 1
ATOM 795 O O . GLU A 1 98 ? -3.099 -1.794 -5.944 1.00 62.03 98 GLU A O 1
ATOM 800 N N . SER A 1 99 ? -2.149 -3.610 -6.867 1.00 62.81 99 SER A N 1
ATOM 801 C CA . SER A 1 99 ? -2.453 -4.538 -5.773 1.00 62.81 99 SER A CA 1
ATOM 802 C C . SER A 1 99 ? -1.775 -4.155 -4.455 1.00 62.81 99 SER A C 1
ATOM 804 O O . SER A 1 99 ? -2.430 -4.185 -3.417 1.00 62.81 99 SER A O 1
ATOM 806 N N . GLU A 1 100 ? -0.504 -3.753 -4.479 1.00 70.69 100 GLU A N 1
ATOM 807 C CA . GLU A 1 100 ? 0.244 -3.312 -3.296 1.00 70.69 100 GLU A CA 1
ATOM 808 C C . GLU A 1 100 ? -0.294 -1.989 -2.756 1.00 70.69 100 GLU A C 1
ATOM 810 O O . GLU A 1 100 ? -0.492 -1.840 -1.551 1.00 70.69 100 GLU A O 1
ATOM 815 N N . ARG A 1 101 ? -0.629 -1.049 -3.643 1.00 76.00 101 ARG A N 1
ATOM 816 C CA . ARG A 1 101 ? -1.227 0.232 -3.254 1.00 76.00 101 ARG A CA 1
ATOM 817 C C . ARG A 1 101 ? -2.628 0.056 -2.661 1.00 76.00 101 ARG A C 1
ATOM 819 O O . ARG A 1 101 ? -3.003 0.743 -1.708 1.00 76.00 101 ARG A O 1
ATOM 826 N N . LEU A 1 102 ? -3.429 -0.852 -3.223 1.00 74.94 102 LEU A N 1
ATOM 827 C CA . LEU A 1 102 ? -4.745 -1.212 -2.686 1.00 74.94 102 LEU A CA 1
ATOM 828 C C . LEU A 1 102 ? -4.627 -1.950 -1.352 1.00 74.94 102 LEU A C 1
ATOM 830 O O . LEU A 1 102 ? -5.435 -1.689 -0.459 1.00 74.94 102 LEU A O 1
ATOM 834 N N . LEU A 1 103 ? -3.627 -2.821 -1.201 1.00 81.94 103 LEU A N 1
ATOM 835 C CA . LEU A 1 103 ? -3.327 -3.509 0.050 1.00 81.94 103 LEU A CA 1
ATOM 836 C C . LEU A 1 103 ? -2.949 -2.511 1.147 1.00 81.94 103 LEU A C 1
ATOM 838 O O . LEU A 1 103 ? -3.574 -2.530 2.204 1.00 81.94 103 LEU A O 1
ATOM 842 N N . GLU A 1 104 ? -2.011 -1.601 0.884 1.00 84.56 104 GLU A N 1
ATOM 843 C CA . GLU A 1 104 ? -1.591 -0.557 1.829 1.00 84.56 104 GLU A CA 1
ATOM 844 C C . GLU A 1 104 ? -2.774 0.337 2.229 1.00 84.56 104 GLU A C 1
ATOM 846 O O . GLU A 1 104 ? -3.049 0.547 3.413 1.00 84.56 104 GLU A O 1
ATOM 851 N N . LYS A 1 105 ? -3.561 0.802 1.249 1.00 83.69 105 LYS A N 1
ATOM 852 C CA . LYS A 1 105 ? -4.783 1.574 1.516 1.00 83.69 105 LYS A CA 1
ATOM 853 C C . LYS A 1 105 ? -5.786 0.772 2.350 1.00 83.69 105 LYS A C 1
ATOM 855 O O . LYS A 1 105 ? -6.434 1.331 3.237 1.00 83.69 105 LYS A O 1
ATOM 860 N N . GLY A 1 106 ? -5.933 -0.519 2.064 1.00 92.19 106 GLY A N 1
ATOM 861 C CA . GLY A 1 106 ? -6.782 -1.441 2.812 1.00 92.19 106 GLY A CA 1
ATOM 862 C C . GLY A 1 106 ? -6.327 -1.602 4.261 1.00 92.19 106 GLY A C 1
ATOM 863 O O . GLY A 1 106 ? -7.159 -1.516 5.163 1.00 92.19 106 GLY A O 1
ATOM 864 N N . GLN A 1 107 ? -5.022 -1.757 4.491 1.00 91.94 107 GLN A N 1
ATOM 865 C CA . GLN A 1 107 ? -4.413 -1.852 5.819 1.00 91.94 107 GLN A CA 1
ATOM 866 C C . GLN A 1 107 ? -4.619 -0.565 6.618 1.00 91.94 107 GLN A C 1
ATOM 868 O O . GLN A 1 107 ? -5.165 -0.621 7.716 1.00 91.94 107 GLN A O 1
ATOM 873 N N . LEU A 1 108 ? -4.313 0.600 6.040 1.00 92.75 108 LEU A N 1
ATOM 874 C CA . LEU A 1 108 ? -4.512 1.897 6.698 1.00 92.75 108 LEU A CA 1
ATOM 875 C C . LEU A 1 108 ? -5.977 2.133 7.089 1.00 92.75 108 LEU A C 1
ATOM 877 O O . LEU A 1 108 ? -6.273 2.562 8.208 1.00 92.75 108 LEU A O 1
ATOM 881 N N . LEU A 1 109 ? -6.915 1.828 6.186 1.00 92.44 109 LEU A N 1
ATOM 882 C CA . LEU A 1 109 ? -8.348 1.931 6.473 1.00 92.44 109 LEU A CA 1
ATOM 883 C C . LEU A 1 109 ? -8.793 0.913 7.529 1.00 92.44 109 LEU A C 1
ATOM 885 O O . LEU A 1 109 ? -9.614 1.249 8.384 1.00 92.44 109 LEU A O 1
ATOM 889 N N . GLY A 1 110 ? -8.270 -0.311 7.472 1.00 95.19 110 GLY A N 1
ATOM 890 C CA . GLY A 1 110 ? -8.535 -1.370 8.442 1.00 95.19 110 GLY A CA 1
ATOM 891 C C . GLY A 1 110 ? -8.061 -0.992 9.842 1.00 95.19 110 GLY A C 1
ATOM 892 O O . GLY A 1 110 ? -8.841 -1.064 10.788 1.00 95.19 110 GLY A O 1
ATOM 893 N N . GLU A 1 111 ? -6.834 -0.496 9.974 1.00 94.69 111 GLU A N 1
ATOM 894 C CA . GLU A 1 111 ? -6.269 -0.024 11.239 1.00 94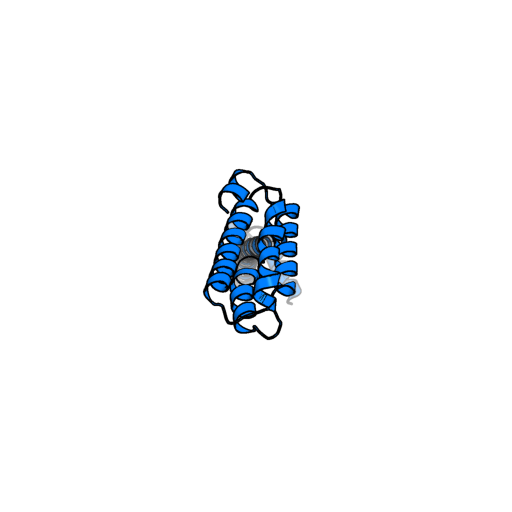.69 111 GLU A CA 1
ATOM 895 C C . GLU A 1 111 ? -7.012 1.186 11.798 1.00 94.69 111 GLU A C 1
ATOM 897 O O . GLU A 1 111 ? -7.281 1.252 12.997 1.00 94.69 111 GLU A O 1
ATOM 902 N N . ALA A 1 112 ? -7.349 2.165 10.955 1.00 93.12 112 ALA A N 1
ATOM 903 C CA . ALA A 1 112 ? -8.105 3.336 11.388 1.00 93.12 112 ALA A CA 1
ATOM 904 C C . ALA A 1 112 ? -9.490 2.934 11.917 1.00 93.12 112 ALA A C 1
ATOM 906 O O . ALA A 1 112 ? -9.885 3.364 13.004 1.00 93.12 112 ALA A O 1
ATOM 907 N N . LYS A 1 113 ? -10.202 2.060 11.193 1.00 92.69 113 LYS A N 1
ATOM 908 C CA . LYS A 1 113 ? -11.500 1.525 11.628 1.00 92.69 113 LYS A CA 1
ATOM 909 C C . LYS A 1 113 ? -11.375 0.682 12.894 1.00 92.69 113 LYS A C 1
ATOM 911 O O . LYS A 1 113 ? -12.176 0.860 13.806 1.00 92.69 113 LYS A O 1
ATOM 916 N N . GLY A 1 114 ? -10.372 -0.190 12.967 1.00 94.31 114 GLY A N 1
ATOM 917 C CA . GLY A 1 114 ? -10.111 -1.041 14.127 1.00 94.31 114 GLY A CA 1
ATOM 918 C C . GLY A 1 114 ? -9.807 -0.228 15.383 1.00 94.31 114 GLY A C 1
ATOM 919 O O . GLY A 1 114 ? -10.414 -0.465 16.423 1.00 94.31 114 GLY A O 1
ATOM 920 N N . ARG A 1 115 ? -8.948 0.794 15.279 1.00 93.38 115 ARG A N 1
ATOM 921 C CA . ARG A 1 115 ? -8.651 1.713 16.391 1.00 93.38 115 ARG A CA 1
ATOM 922 C C . ARG A 1 115 ? -9.883 2.489 16.842 1.00 93.38 115 ARG A C 1
ATOM 924 O O . ARG A 1 115 ? -10.141 2.562 18.039 1.00 93.38 115 ARG A O 1
ATOM 931 N N . ALA A 1 116 ? -10.655 3.042 15.907 1.00 92.25 116 ALA A N 1
ATOM 932 C CA . ALA A 1 116 ? -11.870 3.782 16.241 1.00 92.25 116 ALA A CA 1
ATOM 933 C C . ALA A 1 116 ? -12.913 2.888 16.934 1.00 92.25 116 ALA A C 1
ATOM 935 O O . ALA A 1 116 ? -13.460 3.271 17.967 1.00 92.25 116 ALA A O 1
ATOM 936 N N . ALA A 1 117 ? -13.149 1.683 16.407 1.00 91.81 117 ALA A N 1
ATOM 937 C CA . ALA A 1 117 ? -14.063 0.716 17.008 1.00 91.81 117 ALA A CA 1
ATOM 938 C C . ALA A 1 117 ? -13.586 0.268 18.399 1.00 91.81 117 ALA A C 1
ATOM 940 O O . ALA A 1 117 ? -14.373 0.283 19.343 1.00 91.81 117 ALA A O 1
ATOM 941 N N . GLY A 1 118 ? -12.295 -0.047 18.544 1.00 93.12 118 GLY A N 1
ATOM 942 C CA . GLY A 1 118 ? -11.699 -0.450 19.818 1.00 93.12 118 GLY A CA 1
ATOM 943 C C . GLY A 1 118 ? -11.780 0.636 20.893 1.00 93.12 118 GLY A C 1
ATOM 944 O O . GLY A 1 118 ? -12.111 0.335 22.035 1.00 93.12 118 GLY A O 1
ATOM 945 N N . LEU A 1 119 ? -11.561 1.906 20.535 1.00 92.88 119 LEU A N 1
ATOM 946 C CA . LEU A 1 119 ? -11.705 3.032 21.467 1.00 92.88 119 LEU A CA 1
ATOM 947 C C . LEU A 1 119 ? -13.148 3.198 21.951 1.00 92.88 119 LEU A C 1
ATOM 949 O O . LEU A 1 119 ? -13.377 3.349 23.150 1.00 92.88 119 LEU A O 1
ATOM 953 N N . ILE A 1 120 ? -14.125 3.153 21.040 1.00 91.25 120 ILE A N 1
ATOM 954 C CA . ILE A 1 120 ? -15.545 3.279 21.399 1.00 91.25 120 ILE A CA 1
ATOM 955 C C . ILE A 1 120 ? -15.971 2.108 22.288 1.00 91.25 120 ILE A C 1
ATOM 957 O O . ILE A 1 120 ? -16.624 2.315 23.314 1.00 91.25 120 ILE A O 1
ATOM 961 N N . GLN A 1 121 ? -15.581 0.888 21.915 1.00 91.12 121 GLN A N 1
ATOM 962 C CA . GLN A 1 121 ? -15.913 -0.309 22.672 1.00 91.12 121 GLN A CA 1
ATOM 963 C C . GLN A 1 121 ? -15.278 -0.272 24.065 1.00 91.12 121 GLN A C 1
ATOM 965 O O . GLN A 1 121 ? -16.013 -0.362 25.048 1.00 91.12 121 GLN A O 1
ATOM 970 N N . GLY A 1 122 ? -13.975 -0.002 24.164 1.00 91.75 122 GLY A N 1
ATOM 971 C CA . GLY A 1 122 ? -13.265 0.102 25.440 1.00 91.75 122 GLY A CA 1
ATOM 972 C C . GLY A 1 122 ? -13.820 1.198 26.353 1.00 91.75 122 GLY A C 1
ATOM 973 O O . GLY A 1 122 ? -14.016 0.967 27.541 1.00 91.75 122 GLY A O 1
ATOM 974 N N . GLN A 1 123 ? -14.180 2.369 25.814 1.00 91.69 123 GLN A N 1
ATOM 975 C CA . GLN A 1 123 ? -14.837 3.424 26.600 1.00 91.69 123 GLN A CA 1
ATOM 976 C C . GLN A 1 123 ? -16.235 3.032 27.087 1.00 91.69 123 GLN A C 1
ATOM 978 O O . GLN A 1 123 ? -16.689 3.517 28.125 1.00 91.69 123 GLN A O 1
ATOM 983 N N . SER A 1 124 ? -16.969 2.233 26.311 1.00 88.31 124 SER A N 1
ATOM 984 C CA . SER A 1 124 ? -18.298 1.761 26.703 1.00 88.31 124 SER A CA 1
ATOM 985 C C . SER A 1 124 ? -18.222 0.653 27.754 1.00 88.31 124 SER A C 1
ATOM 987 O O . SER A 1 124 ? -19.040 0.631 28.670 1.00 88.31 124 SER A O 1
ATOM 989 N N . GLU A 1 125 ? -17.231 -0.231 27.647 1.00 89.25 125 GLU A N 1
ATOM 990 C CA . GLU A 1 125 ? -16.972 -1.305 28.602 1.00 89.25 125 GLU A CA 1
ATOM 991 C C . GLU A 1 125 ? -16.443 -0.733 29.919 1.00 89.25 125 GLU A C 1
ATOM 993 O O . GLU A 1 125 ? -17.034 -1.015 30.956 1.00 89.25 125 GLU A O 1
ATOM 998 N N . GLY A 1 126 ? -15.461 0.175 29.879 1.00 90.19 126 GLY A N 1
ATOM 999 C CA . GLY A 1 126 ? -14.943 0.858 31.071 1.00 90.19 126 GLY A CA 1
ATOM 1000 C C . GLY A 1 126 ? -16.016 1.644 31.832 1.00 90.19 126 GLY A C 1
ATOM 1001 O O . GLY A 1 126 ? -16.145 1.528 33.046 1.00 90.19 126 GLY A O 1
ATOM 1002 N N . ARG A 1 127 ? -16.892 2.371 31.124 1.00 89.75 127 ARG A N 1
ATOM 1003 C CA . ARG A 1 127 ? -18.025 3.051 31.777 1.00 89.75 127 ARG A CA 1
ATOM 1004 C C . ARG A 1 127 ? -19.018 2.080 32.412 1.00 89.75 127 ARG A C 1
ATOM 1006 O O . ARG A 1 127 ? -19.634 2.418 33.417 1.00 89.75 127 ARG A O 1
ATOM 1013 N N . LYS A 1 128 ? -19.220 0.896 31.828 1.00 89.38 128 LYS A N 1
ATOM 1014 C CA . LYS A 1 128 ? -20.085 -0.130 32.428 1.00 89.38 128 LYS A CA 1
ATOM 1015 C C . LYS A 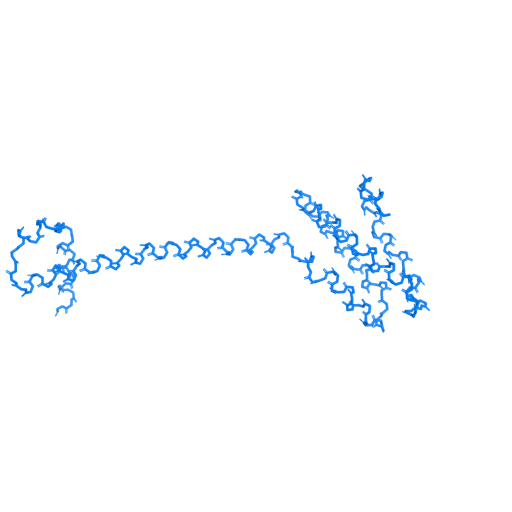1 128 ? -19.448 -0.718 33.682 1.00 89.38 128 LYS A C 1
ATOM 1017 O O . LYS A 1 128 ? -20.154 -0.853 34.674 1.00 89.38 128 LYS A O 1
ATOM 1022 N N . THR A 1 129 ? -18.150 -1.023 33.658 1.00 89.12 129 THR A N 1
ATOM 1023 C CA . THR A 1 129 ? -17.443 -1.557 34.832 1.00 89.12 129 THR A CA 1
ATOM 1024 C C . THR A 1 129 ? -17.425 -0.548 35.976 1.00 89.12 129 THR A C 1
ATOM 1026 O O . THR A 1 129 ? -17.810 -0.900 37.083 1.00 89.12 129 THR A O 1
ATOM 1029 N N . GLU A 1 130 ? -17.127 0.727 35.704 1.00 91.94 130 GLU A N 1
ATOM 1030 C CA . GLU A 1 130 ? -17.169 1.800 36.712 1.00 91.94 130 GLU A CA 1
ATOM 1031 C C . GLU A 1 130 ? -18.565 1.963 37.335 1.00 91.94 130 GLU A C 1
ATOM 1033 O O . GLU A 1 130 ? -18.705 2.142 38.546 1.00 91.94 130 GLU A O 1
ATOM 1038 N N . ARG A 1 131 ? -19.626 1.885 36.520 1.00 92.12 131 ARG A N 1
ATOM 1039 C CA . ARG A 1 131 ? -21.010 1.965 37.017 1.00 92.12 131 ARG A CA 1
ATOM 1040 C C . ARG A 1 131 ? -21.379 0.758 37.873 1.00 92.12 131 ARG A C 1
ATOM 1042 O O . ARG A 1 131 ? -22.073 0.929 38.872 1.00 92.12 131 ARG A O 1
ATOM 1049 N N . ILE A 1 132 ? -20.909 -0.434 37.509 1.00 91.50 132 ILE A N 1
ATOM 1050 C CA . ILE A 1 132 ? -21.103 -1.652 38.302 1.00 91.50 132 ILE A CA 1
ATOM 1051 C C . ILE A 1 132 ? -20.377 -1.534 39.649 1.00 91.50 132 ILE A C 1
ATOM 1053 O O . ILE A 1 132 ? -21.022 -1.706 40.682 1.00 91.50 132 ILE A O 1
ATOM 1057 N N . GLU A 1 133 ? -19.097 -1.159 39.668 1.00 91.75 133 GLU A N 1
ATOM 1058 C CA . GLU A 1 133 ? -18.332 -0.954 40.910 1.00 91.75 133 GLU A CA 1
ATOM 1059 C C . GLU A 1 133 ?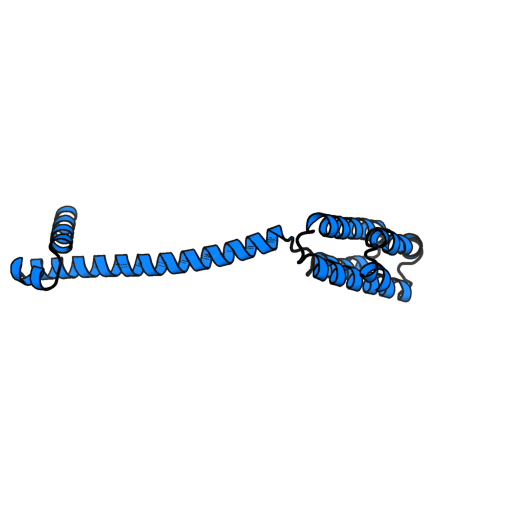 -18.965 0.116 41.809 1.00 91.75 133 GLU A C 1
ATOM 1061 O O . GLU A 1 133 ? -19.062 -0.055 43.026 1.00 91.75 133 GLU A O 1
ATOM 1066 N N . ALA A 1 134 ? -19.462 1.215 41.232 1.00 92.69 134 ALA A N 1
ATOM 1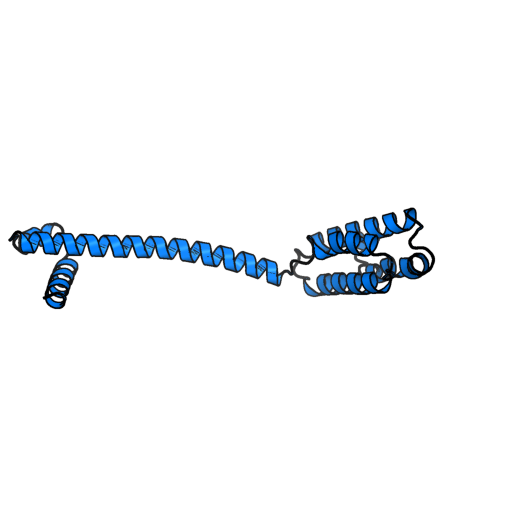067 C CA . ALA A 1 134 ? -20.166 2.245 41.992 1.00 92.69 134 ALA A CA 1
ATOM 1068 C C . ALA A 1 134 ? -21.419 1.692 42.694 1.00 92.69 134 ALA A C 1
ATOM 1070 O O . ALA A 1 134 ? -21.656 2.009 43.861 1.00 92.69 134 ALA A O 1
ATOM 1071 N N . ILE A 1 135 ? -22.197 0.837 42.018 1.00 91.88 135 ILE A N 1
ATOM 1072 C CA . ILE A 1 135 ? -23.361 0.167 42.614 1.00 91.88 135 ILE A CA 1
ATOM 1073 C C . ILE A 1 135 ? -22.923 -0.781 43.736 1.00 91.88 135 ILE A C 1
ATOM 1075 O O . ILE A 1 135 ? -23.522 -0.756 44.811 1.00 91.88 135 ILE A O 1
ATOM 1079 N N . GLN A 1 136 ? -21.872 -1.578 43.526 1.00 90.88 136 GLN A N 1
ATOM 1080 C CA . GLN A 1 136 ? -21.343 -2.488 44.549 1.00 90.88 136 GLN A CA 1
ATOM 1081 C C . GLN A 1 136 ? -20.897 -1.728 45.802 1.00 90.88 136 GLN A C 1
ATOM 1083 O O . GLN A 1 136 ? -21.265 -2.096 46.917 1.00 90.88 136 GLN A O 1
ATOM 1088 N N . ASN A 1 137 ? -20.186 -0.612 45.628 1.00 91.81 137 ASN A N 1
ATOM 1089 C CA . ASN A 1 137 ? -19.775 0.257 46.729 1.00 91.81 137 ASN A CA 1
ATOM 1090 C C . ASN A 1 137 ? -20.981 0.831 47.488 1.00 91.81 137 ASN A C 1
ATOM 1092 O O . ASN A 1 137 ? -20.984 0.847 48.717 1.00 91.81 137 ASN A O 1
ATOM 1096 N N . MET A 1 138 ? -22.039 1.253 46.787 1.00 92.00 138 MET A N 1
ATOM 1097 C CA . MET A 1 138 ? -23.273 1.725 47.428 1.00 92.00 138 MET A CA 1
ATOM 1098 C C . MET A 1 138 ? -23.980 0.621 48.230 1.00 92.00 138 MET A C 1
ATOM 1100 O O . MET A 1 138 ? -24.476 0.894 49.325 1.00 92.00 138 MET A O 1
ATOM 1104 N N . ILE A 1 139 ? -24.005 -0.615 47.721 1.00 90.38 139 ILE A N 1
ATOM 1105 C CA . ILE A 1 139 ? -24.560 -1.776 48.437 1.00 90.38 139 ILE A CA 1
ATOM 1106 C C . ILE A 1 139 ? -23.739 -2.058 49.703 1.00 90.38 139 ILE A C 1
ATOM 1108 O O . ILE A 1 139 ? -24.317 -2.199 50.780 1.00 90.38 139 ILE A O 1
ATOM 1112 N N . SER A 1 140 ? -22.408 -2.064 49.600 1.00 89.44 140 SER A N 1
ATOM 1113 C CA . SER A 1 140 ? -21.492 -2.261 50.735 1.00 89.44 140 SER A CA 1
ATOM 1114 C C . SER A 1 140 ? -21.628 -1.177 51.811 1.00 89.44 140 SER A C 1
ATOM 1116 O O . SER A 1 140 ? -21.464 -1.456 52.996 1.00 89.44 140 SER A O 1
ATOM 1118 N N . LEU A 1 141 ? -21.985 0.052 51.422 1.00 91.69 141 LEU A N 1
ATOM 1119 C CA . LEU A 1 141 ? -22.292 1.162 52.333 1.00 91.69 141 LEU A CA 1
ATOM 1120 C C . LEU A 1 141 ? -23.716 1.102 52.926 1.00 91.69 141 LEU A C 1
ATOM 1122 O O . LEU A 1 141 ? -24.098 1.986 53.693 1.00 91.69 141 LEU A O 1
ATOM 1126 N N . GLY A 1 142 ? -24.513 0.085 52.585 1.00 89.44 142 GLY A N 1
ATOM 1127 C CA . GLY A 1 142 ? -25.849 -0.140 53.143 1.00 89.44 142 GLY A CA 1
ATOM 1128 C C . GLY A 1 142 ? -26.968 0.687 52.502 1.00 89.44 142 GLY A C 1
ATOM 1129 O O . GLY A 1 142 ? -28.018 0.875 53.123 1.00 89.44 142 GLY A O 1
ATOM 1130 N N . LEU A 1 143 ? -26.785 1.206 51.280 1.00 90.81 143 LEU A N 1
ATOM 1131 C CA . LEU A 1 143 ? -27.870 1.887 50.566 1.00 90.81 143 LEU A CA 1
ATOM 1132 C C . LEU A 1 143 ? -28.972 0.898 50.148 1.00 90.81 143 LEU A C 1
ATOM 1134 O O . LEU A 1 143 ? -28.711 -0.220 49.710 1.00 90.81 143 LEU A O 1
ATOM 1138 N N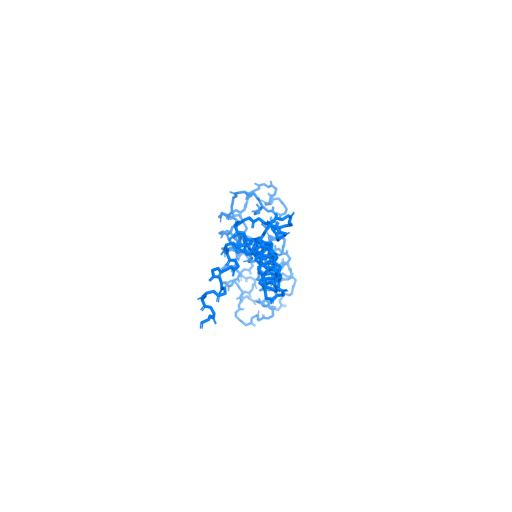 . THR A 1 144 ? -30.231 1.339 50.230 1.00 89.69 144 THR A N 1
ATOM 1139 C CA . THR A 1 144 ? -31.389 0.541 49.806 1.00 89.69 144 THR A CA 1
ATOM 1140 C C . THR A 1 144 ? -31.514 0.488 48.280 1.00 89.69 144 THR A C 1
ATOM 1142 O O . THR A 1 144 ? -31.218 1.466 47.586 1.00 89.69 144 THR A O 1
ATOM 1145 N N . LYS A 1 145 ? -32.021 -0.637 47.750 1.00 90.12 145 LYS A N 1
ATOM 1146 C CA . LYS A 1 145 ? -32.243 -0.861 46.306 1.00 90.12 145 LYS A CA 1
ATOM 1147 C C . LYS A 1 145 ? -33.000 0.299 45.645 1.00 90.12 145 LYS A C 1
ATOM 1149 O O . LYS A 1 145 ? -32.591 0.779 44.595 1.00 90.12 145 LYS A O 1
ATOM 1154 N N . GLU A 1 146 ? -34.057 0.790 46.287 1.00 89.81 146 GLU A N 1
ATOM 1155 C CA . GLU A 1 146 ? -34.892 1.891 45.784 1.00 89.81 146 GLU A CA 1
ATOM 1156 C C . GLU A 1 146 ? -34.097 3.177 45.532 1.00 89.81 146 GLU A C 1
ATOM 1158 O O . GLU A 1 146 ? -34.299 3.824 44.510 1.00 89.81 146 GLU A O 1
ATOM 1163 N N . LYS A 1 147 ? -33.151 3.525 46.418 1.00 90.19 147 LYS A N 1
ATOM 1164 C CA . LYS A 1 147 ? -32.304 4.716 46.253 1.00 90.19 147 LYS A CA 1
ATOM 1165 C C . LYS A 1 147 ? -31.329 4.555 45.091 1.00 90.19 147 LYS A C 1
ATOM 1167 O O . LYS A 1 147 ? -31.135 5.500 44.336 1.00 90.19 147 LYS A O 1
ATOM 1172 N N . ILE A 1 148 ? -30.751 3.370 44.910 1.00 89.88 148 ILE A N 1
ATOM 1173 C CA . ILE A 1 148 ? -29.803 3.091 43.820 1.00 89.88 148 ILE A CA 1
ATOM 1174 C C . ILE A 1 148 ? -30.512 3.143 42.456 1.00 89.88 148 ILE A C 1
ATOM 1176 O O . ILE A 1 148 ? -29.993 3.738 41.509 1.00 89.88 148 ILE A O 1
ATOM 1180 N N . LEU A 1 149 ? -31.736 2.613 42.372 1.00 92.31 149 LEU A N 1
ATOM 1181 C CA . LEU A 1 149 ? -32.535 2.611 41.142 1.00 92.31 149 LEU A CA 1
ATOM 1182 C C . LEU A 1 149 ? -33.016 3.999 40.683 1.00 92.31 149 LEU A C 1
ATOM 1184 O O . LEU A 1 149 ? -33.520 4.132 39.572 1.00 92.31 149 LEU A O 1
ATOM 1188 N N . THR A 1 150 ? -32.844 5.046 41.498 1.00 91.81 150 THR A N 1
ATOM 1189 C CA . THR A 1 150 ? -33.103 6.428 41.054 1.00 91.81 150 THR A CA 1
ATOM 1190 C C . THR A 1 150 ? -32.056 6.942 40.060 1.00 91.81 150 THR A C 1
ATOM 1192 O O . THR A 1 150 ? -32.361 7.826 39.263 1.00 91.81 150 THR A O 1
ATOM 1195 N N . VAL A 1 151 ? -30.835 6.391 40.090 1.00 90.62 151 VAL A N 1
ATOM 1196 C CA . VAL A 1 151 ? -29.693 6.822 39.258 1.00 90.62 151 VAL A CA 1
ATOM 1197 C C . VAL A 1 151 ? -29.243 5.723 38.286 1.00 90.62 151 VAL A C 1
ATOM 1199 O O . VAL A 1 151 ? -28.733 6.016 37.200 1.00 90.62 151 VAL A O 1
ATOM 1202 N N . TYR A 1 152 ? -29.435 4.457 38.655 1.00 91.62 152 TYR A N 1
ATOM 1203 C CA . TYR A 1 152 ? -28.997 3.292 37.886 1.00 91.62 152 TYR A CA 1
ATOM 1204 C C . TYR A 1 152 ? -30.178 2.437 37.438 1.00 91.62 152 TYR A C 1
ATOM 1206 O O . TYR A 1 152 ? -31.227 2.409 38.074 1.00 91.62 152 TYR A O 1
ATOM 1214 N N . SER A 1 153 ? -30.011 1.715 36.332 1.00 91.94 153 SER A N 1
ATOM 1215 C CA . SER A 1 153 ? -31.057 0.819 35.837 1.00 91.94 153 SER A CA 1
ATOM 1216 C C . SER A 1 153 ? -31.120 -0.489 36.632 1.00 91.94 153 SER A C 1
ATOM 1218 O O . SER A 1 153 ? -30.120 -0.960 37.175 1.00 91.94 153 SER A O 1
ATOM 1220 N N . GLU A 1 154 ? -32.288 -1.139 36.638 1.00 91.38 154 GLU A N 1
ATOM 1221 C CA . GLU A 1 154 ? -32.447 -2.445 37.294 1.00 91.38 154 GLU A CA 1
ATOM 1222 C C . GLU A 1 154 ? -31.546 -3.525 36.678 1.00 91.38 154 GLU A C 1
ATOM 1224 O O . GLU A 1 154 ? -31.070 -4.417 37.376 1.00 91.38 154 GLU A O 1
ATOM 1229 N N . LYS A 1 155 ? -31.233 -3.399 35.384 1.00 90.69 155 LYS A N 1
ATOM 1230 C CA . LYS A 1 155 ? -30.277 -4.273 34.704 1.00 90.69 155 LYS A CA 1
ATOM 1231 C C . LYS A 1 155 ? -28.863 -4.130 35.277 1.00 90.69 155 LYS A C 1
ATOM 1233 O O . LYS A 1 155 ? -28.271 -5.134 35.647 1.00 90.69 155 LYS A O 1
ATOM 1238 N N . GLU A 1 156 ? -28.358 -2.902 35.399 1.00 90.38 156 GLU A N 1
ATOM 1239 C CA . GLU A 1 156 ? -27.026 -2.631 35.969 1.00 90.38 156 GLU A CA 1
ATOM 1240 C C . GLU A 1 156 ? -26.932 -3.078 37.433 1.00 90.38 156 GLU A C 1
ATOM 1242 O O . GLU A 1 156 ? -25.912 -3.619 37.850 1.00 90.38 156 GLU A O 1
ATOM 1247 N N . TYR A 1 157 ? -28.013 -2.908 38.199 1.00 90.50 157 TYR A N 1
ATOM 1248 C CA . TYR A 1 157 ? -28.097 -3.383 39.580 1.00 90.50 157 TYR A CA 1
ATOM 1249 C C . TYR A 1 157 ? -28.000 -4.912 39.682 1.00 90.50 157 TYR A C 1
ATOM 1251 O O . TYR A 1 157 ? -27.234 -5.438 40.489 1.00 90.50 157 TYR A O 1
ATOM 1259 N N . ASN A 1 158 ? -28.746 -5.635 38.843 1.00 91.19 158 ASN A N 1
ATOM 1260 C CA . ASN A 1 158 ? -28.711 -7.097 38.816 1.00 91.19 158 ASN A CA 1
ATOM 1261 C C . ASN A 1 158 ? -27.354 -7.630 38.328 1.00 91.19 158 ASN A C 1
ATOM 1263 O O . ASN A 1 158 ? -26.852 -8.607 38.883 1.00 91.19 158 ASN A O 1
ATOM 1267 N N . ASP A 1 159 ? -26.750 -6.978 37.330 1.00 89.88 159 ASP A N 1
ATOM 1268 C CA . ASP A 1 159 ? -25.410 -7.312 36.838 1.00 89.88 159 ASP A CA 1
ATOM 1269 C C . ASP A 1 159 ? -24.355 -7.116 37.946 1.00 89.88 159 ASP A C 1
ATOM 1271 O O . ASP A 1 159 ? -23.503 -7.984 38.145 1.00 89.88 159 ASP A O 1
ATOM 1275 N N . ALA A 1 160 ? -24.462 -6.042 38.737 1.00 89.75 160 ALA A N 1
ATOM 1276 C CA . ALA A 1 160 ? -23.578 -5.782 39.872 1.00 89.75 160 ALA A CA 1
ATOM 1277 C C . ALA A 1 160 ? -23.701 -6.831 40.989 1.00 89.75 160 ALA A C 1
ATOM 1279 O O . ALA A 1 160 ? -22.680 -7.346 41.451 1.00 89.75 160 ALA A O 1
ATOM 1280 N N . ILE A 1 161 ? -24.927 -7.202 41.380 1.00 89.88 161 ILE A N 1
ATOM 1281 C CA . ILE A 1 161 ? -25.168 -8.277 42.362 1.00 89.88 161 ILE A CA 1
ATOM 1282 C C . ILE A 1 161 ? -24.611 -9.609 41.863 1.00 89.88 161 ILE A C 1
ATOM 1284 O O . ILE A 1 161 ? -23.969 -10.338 42.618 1.00 89.88 161 ILE A O 1
ATOM 1288 N N . LYS A 1 162 ? -24.840 -9.933 40.587 1.00 89.44 162 LYS A N 1
ATOM 1289 C CA . LYS A 1 162 ? -24.331 -11.167 39.989 1.00 89.44 162 LYS A CA 1
ATOM 1290 C C . LYS A 1 162 ? -22.803 -11.209 40.012 1.00 89.44 162 LYS A C 1
ATOM 1292 O O . LYS A 1 162 ? -22.254 -12.261 40.308 1.00 89.44 162 LYS A O 1
ATOM 1297 N N . SER A 1 163 ? -22.135 -10.088 39.739 1.00 86.06 163 SER A N 1
ATOM 1298 C CA . SER A 1 163 ? -20.673 -9.989 39.826 1.00 86.06 163 SER A CA 1
ATOM 1299 C C . SER A 1 163 ? -20.167 -10.219 41.255 1.00 86.06 163 SER A C 1
ATOM 1301 O O . SER A 1 163 ? -19.241 -10.997 41.444 1.00 86.06 163 SER A O 1
ATOM 1303 N N . MET A 1 164 ? -20.824 -9.641 42.270 1.00 81.50 164 MET A N 1
ATOM 1304 C CA . MET A 1 164 ? -20.451 -9.852 43.682 1.00 81.50 164 MET A CA 1
ATOM 1305 C C . MET A 1 164 ? -20.618 -11.309 44.136 1.00 81.50 164 MET A C 1
ATOM 1307 O O . MET A 1 164 ? -19.842 -11.786 44.953 1.00 81.50 164 MET A O 1
ATOM 1311 N N . LEU A 1 165 ? -21.624 -12.023 43.618 1.00 76.38 165 LEU A N 1
ATOM 1312 C CA . LEU A 1 165 ? -21.867 -13.439 43.933 1.00 76.38 165 LEU A CA 1
ATOM 1313 C C . LEU A 1 165 ? -20.856 -14.397 43.284 1.00 76.38 165 LEU A C 1
ATOM 1315 O O . LEU A 1 165 ? -20.795 -15.556 43.679 1.00 76.38 165 LEU A O 1
ATOM 1319 N N . VAL A 1 166 ? -20.119 -13.948 42.266 1.00 68.88 166 VAL A N 1
ATOM 1320 C CA . VAL A 1 166 ? -19.088 -14.742 41.574 1.00 68.88 166 VAL A CA 1
ATOM 1321 C C . VAL A 1 166 ? -17.705 -14.542 42.208 1.00 68.88 166 VAL A C 1
ATOM 1323 O O . VAL A 1 166 ? -16.853 -15.417 42.088 1.00 68.88 166 VAL A O 1
ATOM 1326 N N . GLU A 1 167 ? -17.488 -13.414 42.888 1.00 58.31 167 GLU A N 1
ATOM 1327 C CA . GLU A 1 167 ? -16.237 -13.070 43.584 1.00 58.31 167 GLU A CA 1
ATOM 1328 C C . GLU A 1 167 ? -16.217 -13.470 45.077 1.00 58.31 167 GLU A C 1
ATOM 1330 O O . GLU A 1 167 ? -15.190 -13.292 45.733 1.00 58.31 167 GLU A O 1
ATOM 1335 N N . ALA A 1 168 ? -17.326 -14.005 45.607 1.00 54.81 168 ALA A N 1
ATOM 1336 C CA . ALA A 1 168 ? -17.488 -14.473 46.991 1.00 54.81 168 ALA A CA 1
ATOM 1337 C C . ALA A 1 168 ? -17.277 -15.989 47.129 1.00 54.81 168 ALA A C 1
ATOM 1339 O O . ALA A 1 168 ? -16.683 -16.401 48.154 1.00 54.81 168 ALA A O 1
#

pLDDT: mean 79.64, std 11.48, range [47.47, 95.19]

Radius of gyration: 33.29 Å; chains: 1; bounding box: 67×27×84 Å

Foldseek 3Di:
DVVCLVVVVLVCLLVVLLVCLVVQVPDPPPVPVLVVSLVSLLVLLVSLVVVCVPPPQPVSVVSLVSSVVSVVVSHDPVNVVSVVSSCCSNPVPRPCRPVNVVVVVVVVVVVVVVVVVCVVVVVVVVVLVVLLVVLLVCVVVPDDPVVNCVPDPPVSNVVSVVVVVVVD

Secondary structure (DSSP, 8-state):
-HHHHHTT-TTHHHHHHHTTHHHHTT-TT-HHHHHHHHHHHHHHHHHHHHHTTSS-HHHHHHHHHHHHHHHHHHS-TT-HHHHHHHHHHHHTTS---HHHHHHHHHHHHHHHHHHHHHHHHHHHHHHHHHHHHHHHHHHHTT--HHHHTTTS-HHHHHHHHHHHHH--

Sequence (168 aa):
MDSIFEKRLLILLPYHILRYESFLKNSCSNSKKLEQLLTDYQKISSALEQCTNDKKSTLYIDMITLIEEIADHIIPKDCEKIRERLGNIMGGKILQLESERLLEKGQLLGEAKGRAAGLIQGQSEGRKTERIEAIQNMISLGLTKEKILTVYSEKEYNDAIKSMLVEA